Protein AF-0000000075318514 (afdb_homodimer)

Sequence (158 aa):
MTPNAELYNPSTEYADKLISRIGQTPSWIAKRIGVTDKRIRYILEGERTVKGESTPIQMTYTEQFALECLAAEASARNKMTPNAELYNPSTEYADKLISRIGQTPSWIAKRIGVTDKRIRYILEGERTVKGESTPIQMTYTEQFALECLAAEASARNK

Solvent-accessible surface area (backbone atoms only — not comparable to full-atom values): 8528 Å² total; per-residue (Å²): 128,69,64,50,34,87,69,60,66,55,48,34,66,53,50,46,51,38,50,57,56,40,66,62,53,65,58,59,50,18,51,30,52,55,50,50,55,65,52,56,50,24,29,57,65,36,36,47,72,59,97,86,43,77,42,82,32,62,53,49,43,29,52,48,50,42,42,50,39,39,22,50,51,38,52,58,67,74,98,129,70,65,50,34,88,70,58,66,53,46,35,66,54,50,47,51,39,49,56,55,41,67,62,54,66,60,58,51,18,50,29,52,53,50,50,54,66,54,54,52,24,30,55,66,33,36,46,72,59,97,86,45,76,41,81,32,61,52,48,45,30,52,48,52,42,43,49,38,41,21,50,52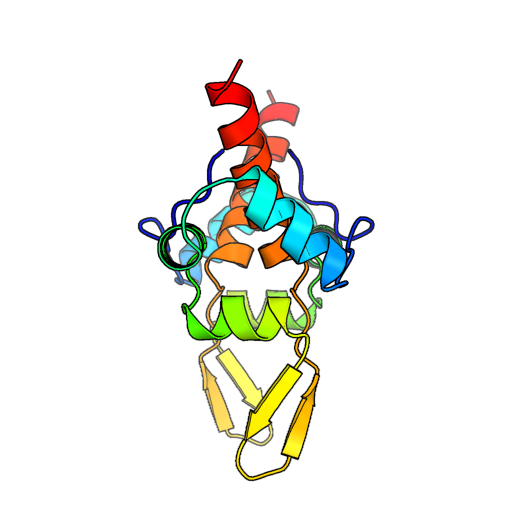,37,52,58,67,73,99

Organism: Pseudomonas syringae (NCBI:txid317)

Foldseek 3Di:
DDDDCVPDDFDLVLLVVLVVLLPDDLCVLCVQLVHHSVLSVLSNVQWDDDPRDIDGRTDDSSNVVSSNVSSVVSVVVVD/DDDDCVPDDFDLVLLVVLVVLLVDDLCVLCVQLVHHSVLSVLSNVQWDDDPRDIDGRTDDSSNVVSSNVSSVVSVVVVD

Nearest PDB structures (foldseek):
  7fa3-assembly1_B  TM=8.468E-01  e=2.078E-04  Pseudomonas phage JBD30
  7fa3-assembly1_A  TM=8.396E-01  e=1.955E-04  Pseudomonas phage JBD30
  7vjn-assembly1_A  TM=8.794E-01  e=3.390E-04  Pseudomonas phage JBD30
  7vjn-assembly1_B  TM=8.373E-01  e=2.654E-04  Pseudomonas phage JBD30
  4i6t-assembly1_A  TM=7.852E-01  e=3.211E-01  Enterobacter sp. RFL1396

pLDDT: mean 97.33, std 3.57, range [74.12, 98.94]

Secondary structure (DSSP, 8-state):
----GGG----HHHHHHHHHHH-S-HHHHHHHHT--HHHHHHHHHTEEEETTEEEE----HHHHHHHHHHHHHHHHHH-/----GGG----HHHHHHHHHHH-S-HHHHHHHHT--HHHHHHHHHTEEEETTEEEE----HHHHHHHHHHHHHHHHHH-

Structure (mmCIF, N/CA/C/O backbone):
data_AF-0000000075318514-model_v1
#
loop_
_entity.id
_entity.type
_entity.pdbx_description
1 polymer 'Uncharacterized protein'
#
loop_
_atom_site.group_PDB
_atom_site.id
_atom_site.type_symbol
_atom_site.label_atom_id
_atom_site.label_alt_id
_atom_site.label_comp_id
_atom_site.label_asym_id
_atom_site.label_entity_id
_atom_site.label_seq_id
_atom_site.pdbx_PDB_ins_code
_atom_site.Cartn_x
_atom_site.Cartn_y
_atom_site.Cartn_z
_atom_site.occupancy
_atom_site.B_iso_or_equiv
_atom_site.auth_seq_id
_atom_site.auth_comp_id
_atom_site.auth_asym_id
_atom_site.auth_atom_id
_atom_site.pdbx_PDB_model_num
ATOM 1 N N . MET A 1 1 ? 2.34 11.617 8.008 1 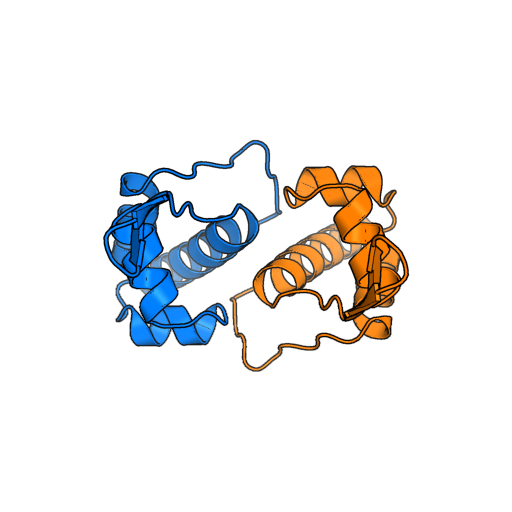92.25 1 MET A N 1
ATOM 2 C CA . MET A 1 1 ? 2.68 10.281 8.484 1 92.25 1 MET A CA 1
ATOM 3 C C . MET A 1 1 ? 3.75 9.648 7.605 1 92.25 1 MET A C 1
ATOM 5 O O . MET A 1 1 ? 3.736 9.812 6.383 1 92.25 1 MET A O 1
ATOM 9 N N . THR A 1 2 ? 4.703 8.961 8.18 1 96.88 2 THR A N 1
ATOM 10 C CA . THR A 1 2 ? 5.809 8.352 7.457 1 96.88 2 THR A CA 1
ATOM 11 C C . THR A 1 2 ? 5.742 6.828 7.547 1 96.88 2 THR A C 1
ATOM 13 O O . THR A 1 2 ? 5.582 6.273 8.641 1 96.88 2 THR A O 1
ATOM 16 N N . PRO A 1 3 ? 5.844 6.219 6.391 1 98.5 3 PRO A N 1
ATOM 17 C CA . PRO A 1 3 ? 5.789 4.754 6.398 1 98.5 3 PRO A CA 1
ATOM 18 C C . PRO A 1 3 ? 6.84 4.129 7.312 1 98.5 3 PRO A C 1
ATOM 20 O O . PRO A 1 3 ? 7.996 4.559 7.316 1 98.5 3 PRO A O 1
ATOM 23 N N . ASN A 1 4 ? 6.438 3.211 8.086 1 98.56 4 ASN A N 1
ATOM 24 C CA . ASN A 1 4 ? 7.293 2.408 8.961 1 98.56 4 ASN A CA 1
ATOM 25 C C . ASN A 1 4 ? 6.715 1.015 9.18 1 98.56 4 ASN A C 1
ATOM 27 O O . ASN A 1 4 ? 5.918 0.808 10.102 1 98.56 4 ASN A O 1
ATOM 31 N N . ALA A 1 5 ? 7.25 0.028 8.5 1 98.69 5 ALA A N 1
ATOM 32 C CA . ALA A 1 5 ? 6.656 -1.305 8.453 1 98.69 5 ALA A CA 1
ATOM 33 C C . ALA A 1 5 ? 6.848 -2.043 9.773 1 98.69 5 ALA A C 1
ATOM 35 O O . ALA A 1 5 ? 6.223 -3.078 10.008 1 98.69 5 ALA A O 1
ATOM 36 N N . GLU A 1 6 ? 7.637 -1.536 10.648 1 98.44 6 GLU A N 1
ATOM 37 C CA . GLU A 1 6 ? 7.742 -2.109 11.992 1 98.44 6 GLU A CA 1
ATOM 38 C C . GLU A 1 6 ? 6.418 -2.004 12.742 1 98.44 6 GLU A C 1
ATOM 40 O O . GLU A 1 6 ? 6.199 -2.715 13.727 1 98.44 6 GLU A O 1
ATOM 45 N N . LEU A 1 7 ? 5.551 -1.136 12.312 1 98.44 7 LEU A N 1
ATOM 46 C CA . LEU A 1 7 ? 4.258 -0.901 12.945 1 98.44 7 LEU A CA 1
ATOM 47 C C . LEU A 1 7 ? 3.174 -1.757 12.305 1 98.44 7 LEU A C 1
ATOM 49 O O . LEU A 1 7 ? 1.986 -1.573 12.586 1 98.44 7 LEU A O 1
ATOM 53 N N . TYR A 1 8 ? 3.561 -2.711 11.469 1 98.75 8 TYR A N 1
ATOM 54 C CA . TYR A 1 8 ? 2.627 -3.564 10.742 1 98.75 8 TYR A CA 1
ATOM 55 C C . TYR A 1 8 ? 1.778 -4.387 11.703 1 98.75 8 TYR A C 1
ATOM 57 O O . TYR A 1 8 ? 2.305 -5.016 12.625 1 98.75 8 TYR A O 1
ATOM 65 N N . ASN A 1 9 ? 0.488 -4.246 11.594 1 98.75 9 ASN A N 1
ATOM 66 C CA . ASN A 1 9 ? -0.513 -5.027 12.312 1 98.75 9 ASN A CA 1
ATOM 67 C C . ASN A 1 9 ? -1.534 -5.641 11.359 1 98.75 9 ASN A C 1
ATOM 69 O O . ASN A 1 9 ? -2.541 -5.008 11.031 1 98.75 9 ASN A O 1
ATOM 73 N N . PRO A 1 10 ? -1.412 -6.895 10.992 1 97.5 10 PRO A N 1
ATOM 74 C CA . PRO A 1 10 ? -2.227 -7.492 9.93 1 97.5 10 PRO A CA 1
ATOM 75 C C . PRO A 1 10 ? -3.58 -7.984 10.43 1 97.5 10 PRO A C 1
ATOM 77 O O . PRO A 1 10 ? -4.34 -8.602 9.68 1 97.5 10 PRO A O 1
ATOM 80 N N . SER A 1 11 ? -3.895 -7.727 11.703 1 98.19 11 SER A N 1
ATOM 81 C CA . SER A 1 11 ? -5.094 -8.344 12.258 1 98.19 11 SER A CA 1
ATOM 82 C C . SER A 1 11 ? -6.355 -7.773 11.617 1 98.19 11 SER A C 1
ATOM 84 O O . SER A 1 11 ? -6.402 -6.594 11.266 1 98.19 11 SER A O 1
ATOM 86 N N . THR A 1 12 ? -7.379 -8.648 11.617 1 98.5 12 THR A N 1
ATOM 87 C CA . THR A 1 12 ? -8.68 -8.227 11.102 1 98.5 12 THR A CA 1
ATOM 88 C C . THR A 1 12 ? -9.305 -7.172 12.008 1 98.5 12 THR A C 1
ATOM 90 O O . THR A 1 12 ? -10 -6.27 11.531 1 98.5 12 THR A O 1
ATOM 93 N N . GLU A 1 13 ? -9.039 -7.301 13.234 1 98.56 13 GLU A N 1
ATOM 94 C CA . GLU A 1 13 ? -9.578 -6.336 14.195 1 98.56 13 GLU A CA 1
ATOM 95 C C . GLU A 1 13 ? -9.039 -4.934 13.93 1 98.56 13 GLU A C 1
ATOM 97 O O . GLU A 1 13 ? -9.781 -3.955 14 1 98.56 13 GLU A O 1
ATOM 102 N N . TYR A 1 14 ? -7.789 -4.871 13.68 1 98.81 14 TYR A N 1
ATOM 103 C CA . TYR A 1 14 ? -7.184 -3.572 13.406 1 98.81 14 TYR A CA 1
ATOM 104 C C . TYR A 1 14 ? -7.723 -2.98 12.109 1 98.81 14 TYR A C 1
ATOM 106 O O . TYR A 1 14 ? -8.008 -1.783 12.039 1 98.81 14 TYR A O 1
ATOM 114 N N . ALA A 1 15 ? -7.867 -3.805 11.125 1 98.75 15 ALA A N 1
ATOM 115 C CA . ALA A 1 15 ? -8.469 -3.344 9.875 1 98.75 15 ALA A CA 1
ATOM 116 C C . ALA A 1 15 ? -9.867 -2.793 10.109 1 98.75 15 ALA A C 1
ATOM 118 O O . ALA A 1 15 ? -10.227 -1.735 9.586 1 98.75 15 ALA A O 1
ATOM 119 N N . ASP A 1 16 ? -10.609 -3.469 10.844 1 98.62 16 ASP A N 1
ATOM 120 C CA . ASP A 1 16 ? -11.977 -3.051 11.156 1 98.62 16 ASP A CA 1
ATOM 121 C C . ASP A 1 16 ? -11.984 -1.701 11.867 1 98.62 16 ASP A C 1
ATOM 123 O O . ASP A 1 16 ? -12.828 -0.849 11.586 1 98.62 16 ASP A O 1
ATOM 127 N N . LYS A 1 17 ? -11.102 -1.54 12.766 1 98.62 17 LYS A N 1
ATOM 128 C CA . LYS A 1 17 ? -11 -0.274 13.484 1 98.62 17 LYS A CA 1
ATOM 129 C C . LYS A 1 17 ? -10.688 0.876 12.531 1 98.62 17 LYS A C 1
ATOM 131 O O . LYS A 1 17 ? -11.289 1.949 12.633 1 98.62 17 LYS A O 1
ATOM 136 N N . LEU A 1 18 ? -9.742 0.696 11.664 1 98.69 18 LEU A N 1
ATOM 137 C CA . LEU A 1 18 ? -9.375 1.729 10.695 1 98.69 18 LEU A CA 1
ATOM 138 C C . LEU A 1 18 ? -10.562 2.074 9.797 1 98.69 18 LEU A C 1
ATOM 140 O O . LEU A 1 18 ? -10.875 3.25 9.602 1 98.69 18 LEU A O 1
ATOM 144 N N . ILE A 1 19 ? -11.211 1.036 9.312 1 98.62 19 ILE A N 1
ATOM 145 C CA . ILE A 1 19 ? -12.32 1.216 8.391 1 98.62 19 ILE A CA 1
ATOM 146 C C . ILE A 1 19 ? -13.469 1.938 9.094 1 98.62 19 ILE A C 1
ATOM 148 O O . ILE A 1 19 ? -14.078 2.85 8.531 1 98.62 19 ILE A O 1
ATOM 152 N N . SER A 1 20 ? -13.727 1.542 10.258 1 98.31 20 SER A N 1
ATOM 153 C CA . SER A 1 20 ? -14.766 2.186 11.055 1 98.31 20 SER A CA 1
ATOM 154 C C . SER A 1 20 ? -14.453 3.658 11.289 1 98.31 20 SER A C 1
ATOM 156 O O . SER A 1 20 ? -15.336 4.512 11.211 1 98.31 20 SER A O 1
ATOM 158 N N . ARG A 1 21 ? -13.211 3.953 11.594 1 98 21 ARG A N 1
ATOM 159 C CA . ARG A 1 21 ? -12.789 5.324 11.875 1 98 21 ARG A CA 1
ATOM 160 C C . ARG A 1 21 ? -12.914 6.199 10.633 1 98 21 ARG A C 1
ATOM 162 O O . ARG A 1 21 ? -13.234 7.387 10.734 1 98 21 ARG A O 1
ATOM 169 N N . ILE A 1 22 ? -12.641 5.672 9.508 1 98.38 22 ILE A N 1
ATOM 170 C CA . ILE A 1 22 ? -12.766 6.41 8.258 1 98.38 22 ILE A CA 1
ATOM 171 C C . ILE A 1 22 ? -14.219 6.832 8.055 1 98.38 22 ILE A C 1
ATOM 173 O O . ILE A 1 22 ? -14.492 7.938 7.582 1 98.38 22 ILE A O 1
ATOM 177 N N . GLY A 1 23 ? -15.141 5.859 8.367 1 97.56 23 GLY A N 1
ATOM 178 C CA . GLY A 1 23 ? -16.547 6.215 8.414 1 97.56 23 GLY A CA 1
ATOM 179 C C . GLY A 1 23 ? -17.188 6.309 7.039 1 97.56 23 GLY A C 1
ATOM 180 O O . GLY A 1 23 ? -18.234 6.938 6.875 1 97.56 23 GLY A O 1
ATOM 181 N N . GLN A 1 24 ? -16.609 5.863 6 1 98.06 24 GLN A N 1
ATOM 182 C CA . GLN A 1 24 ? -17.156 5.75 4.652 1 98.06 24 GLN A CA 1
ATOM 183 C C . GLN A 1 24 ? -17.484 4.301 4.316 1 98.06 24 GLN A C 1
ATOM 185 O O . GLN A 1 24 ? -17.156 3.387 5.074 1 98.06 24 GLN A O 1
ATOM 190 N N . THR A 1 25 ? -18.109 4.086 3.207 1 98.06 25 THR A N 1
ATOM 191 C CA . THR A 1 25 ? -18.469 2.732 2.801 1 98.06 25 THR A CA 1
ATOM 192 C C . THR A 1 25 ? -17.234 1.951 2.348 1 98.06 25 THR A C 1
ATOM 194 O O . THR A 1 25 ? -16.281 2.535 1.839 1 98.06 25 THR A O 1
ATOM 197 N N . PRO A 1 26 ? -17.219 0.648 2.521 1 97.62 26 PRO A N 1
ATOM 198 C CA . PRO A 1 26 ? -16.109 -0.158 2.02 1 97.62 26 PRO A CA 1
ATOM 199 C C . PRO A 1 26 ? -15.82 0.093 0.541 1 97.62 26 PRO A C 1
ATOM 201 O O . PRO A 1 26 ? -14.656 0.112 0.131 1 97.62 26 PRO A O 1
ATOM 204 N N . SER A 1 27 ? -16.859 0.32 -0.215 1 98.31 27 SER A N 1
ATOM 205 C CA . SER A 1 27 ? -16.688 0.601 -1.636 1 98.31 27 SER A CA 1
ATOM 206 C C . SER A 1 27 ? -15.914 1.899 -1.85 1 98.31 27 SER A C 1
ATOM 208 O O . SER A 1 27 ? -15.031 1.971 -2.707 1 98.31 27 SER A O 1
ATOM 210 N N . TRP A 1 28 ? -16.297 2.914 -1.183 1 98.56 28 TRP A N 1
ATOM 211 C CA . TRP A 1 28 ? -15.594 4.191 -1.266 1 98.56 28 TRP A CA 1
ATOM 212 C C . TRP A 1 28 ? -14.133 4.035 -0.871 1 98.56 28 TRP A C 1
ATOM 214 O O . TRP A 1 28 ? -13.242 4.551 -1.551 1 98.56 28 TRP A O 1
ATOM 224 N N . ILE A 1 29 ? -13.891 3.332 0.202 1 98.81 29 ILE A N 1
ATOM 225 C CA . ILE A 1 29 ? -12.547 3.123 0.724 1 98.81 29 ILE A CA 1
ATOM 226 C C . ILE A 1 29 ? -11.711 2.344 -0.292 1 98.81 29 ILE A C 1
ATOM 228 O O . ILE A 1 29 ? -10.562 2.701 -0.57 1 98.81 29 ILE A O 1
ATOM 232 N N . ALA A 1 30 ? -12.336 1.252 -0.842 1 98.81 30 ALA A N 1
ATOM 233 C CA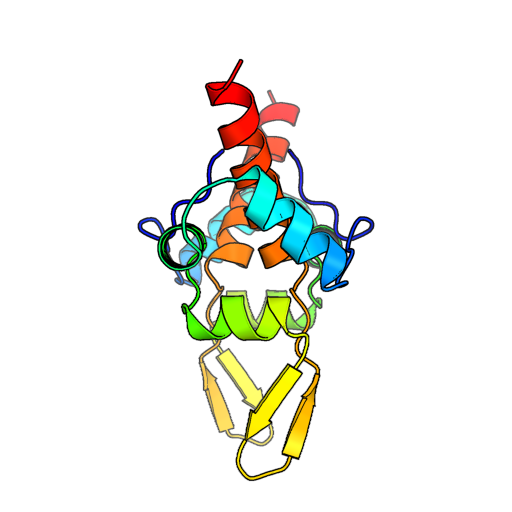 . ALA A 1 30 ? -11.672 0.435 -1.851 1 98.81 30 ALA A CA 1
ATOM 234 C C . ALA A 1 30 ? -11.219 1.286 -3.033 1 98.81 30 ALA A C 1
ATOM 236 O O . ALA A 1 30 ? -10.078 1.162 -3.492 1 98.81 30 ALA A O 1
ATOM 237 N N . LYS A 1 31 ? -12.023 2.143 -3.457 1 98.69 31 LYS A N 1
ATOM 238 C CA . LYS A 1 31 ? -11.711 3.023 -4.578 1 98.69 31 LYS A CA 1
ATOM 239 C C . LYS A 1 31 ? -10.578 3.984 -4.223 1 98.69 31 LYS A C 1
ATOM 241 O O . LYS A 1 31 ? -9.703 4.246 -5.043 1 98.69 31 LYS A O 1
ATOM 246 N N . ARG A 1 32 ? -10.555 4.504 -2.977 1 98.69 32 ARG A N 1
ATOM 247 C CA . ARG A 1 32 ? -9.562 5.48 -2.541 1 98.69 32 ARG A CA 1
ATOM 248 C C . ARG A 1 32 ? -8.172 4.859 -2.467 1 98.69 32 ARG A C 1
ATOM 250 O O . ARG A 1 32 ? -7.18 5.496 -2.83 1 98.69 32 ARG A O 1
ATOM 257 N N . ILE A 1 33 ? -8.156 3.566 -2.088 1 98.81 33 ILE A N 1
ATOM 258 C CA . ILE A 1 33 ? -6.824 3.008 -1.875 1 98.81 33 ILE A CA 1
ATOM 259 C C . ILE A 1 33 ? -6.48 2.055 -3.018 1 98.81 33 ILE A C 1
ATOM 261 O O . ILE A 1 33 ? -5.445 1.386 -2.982 1 98.81 33 ILE A O 1
ATOM 265 N N . GLY A 1 34 ? -7.414 1.944 -3.996 1 98.69 34 GLY A N 1
ATOM 266 C CA . GLY A 1 34 ? -7.07 1.274 -5.242 1 98.69 34 GLY A CA 1
ATOM 267 C C . GLY A 1 34 ? -7.145 -0.238 -5.145 1 98.69 34 GLY A C 1
ATOM 268 O O . GLY A 1 34 ? -6.309 -0.942 -5.719 1 98.69 34 GLY A O 1
ATOM 269 N N . VAL A 1 35 ? -8.062 -0.747 -4.363 1 98.75 35 VAL A N 1
ATOM 270 C CA . VAL A 1 35 ? -8.312 -2.184 -4.316 1 98.75 35 VAL A CA 1
ATOM 271 C C . VAL A 1 35 ? -9.766 -2.471 -4.684 1 98.75 35 VAL A C 1
ATOM 273 O O . VAL A 1 35 ? -10.547 -1.547 -4.941 1 98.75 35 VAL A O 1
ATOM 276 N N . THR A 1 36 ? -10.055 -3.775 -4.82 1 98.56 36 THR A N 1
ATOM 277 C CA . THR A 1 36 ? -11.438 -4.129 -5.113 1 98.56 36 THR A CA 1
ATOM 278 C C . THR A 1 36 ? -12.266 -4.168 -3.834 1 98.56 36 THR A C 1
ATOM 280 O O . THR A 1 36 ? -11.727 -4.328 -2.74 1 98.56 36 THR A O 1
ATOM 283 N N . ASP A 1 37 ? -13.555 -4.059 -4.012 1 98.19 37 ASP A N 1
ATOM 284 C CA . ASP A 1 37 ? -14.477 -4.262 -2.895 1 98.19 37 ASP A CA 1
ATOM 285 C C . ASP A 1 37 ? -14.273 -5.641 -2.264 1 98.19 37 ASP A C 1
ATOM 287 O O . ASP A 1 37 ? -14.328 -5.781 -1.041 1 98.19 37 ASP A O 1
ATOM 291 N N . LYS A 1 38 ? -14.07 -6.613 -3.062 1 97.62 38 LYS A N 1
ATOM 292 C CA . LYS A 1 38 ? -13.875 -7.977 -2.572 1 97.62 38 LYS A CA 1
ATOM 293 C C . LYS A 1 38 ? -12.648 -8.062 -1.671 1 97.62 38 LYS A C 1
ATOM 295 O O . LYS A 1 38 ? -12.664 -8.766 -0.659 1 97.62 38 LYS A O 1
ATOM 300 N N . ARG A 1 39 ? -11.617 -7.336 -2.08 1 98.31 39 ARG A N 1
ATOM 301 C CA . ARG A 1 39 ? -10.406 -7.363 -1.27 1 98.31 39 ARG A CA 1
ATOM 302 C C . ARG A 1 39 ? -10.664 -6.801 0.123 1 98.31 39 ARG A C 1
ATOM 304 O O . ARG A 1 39 ? -10.195 -7.355 1.12 1 98.31 39 ARG A O 1
ATOM 311 N N . ILE A 1 40 ? -11.414 -5.723 0.243 1 98.62 40 ILE A N 1
ATOM 312 C CA . ILE A 1 40 ? -11.742 -5.148 1.543 1 98.62 40 ILE A CA 1
ATOM 313 C C . ILE A 1 40 ? -12.508 -6.172 2.381 1 98.62 40 ILE A C 1
ATOM 315 O O . ILE A 1 40 ? -12.219 -6.344 3.57 1 98.62 40 ILE A O 1
ATOM 319 N N . ARG A 1 41 ? -1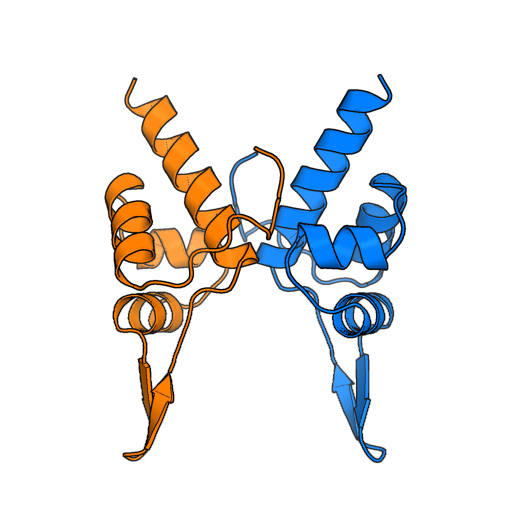3.43 -6.871 1.764 1 97.75 41 ARG A N 1
ATOM 320 C CA . ARG A 1 41 ? -14.203 -7.887 2.475 1 97.75 41 ARG A CA 1
ATOM 321 C C . ARG A 1 41 ? -13.297 -9 2.986 1 97.75 41 ARG A C 1
ATOM 323 O O . ARG A 1 41 ? -13.422 -9.422 4.137 1 97.75 41 ARG A O 1
ATOM 330 N N . TYR A 1 42 ? -12.375 -9.484 2.137 1 98.44 42 TYR A N 1
ATOM 331 C CA . TYR A 1 42 ? -11.484 -10.578 2.518 1 98.44 42 TYR A CA 1
ATOM 332 C C . TYR A 1 42 ? -10.562 -10.156 3.658 1 98.44 42 TYR A C 1
ATOM 334 O O . TYR A 1 42 ? -10.242 -10.969 4.535 1 98.44 42 TYR A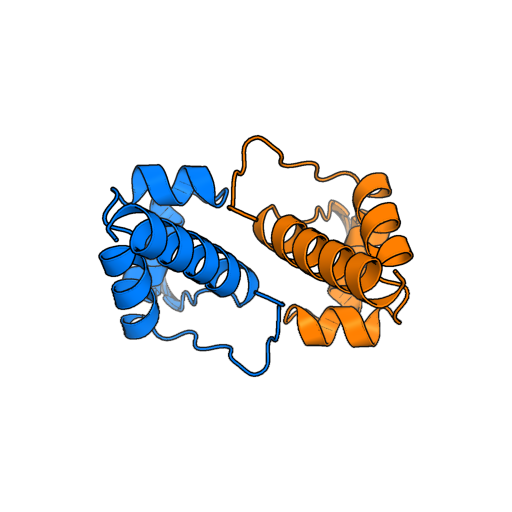 O 1
ATOM 342 N N . ILE A 1 43 ? -10.094 -8.922 3.619 1 98.5 43 ILE A N 1
ATOM 343 C CA . ILE A 1 43 ? -9.25 -8.406 4.691 1 98.5 43 ILE A CA 1
ATOM 344 C C . ILE A 1 43 ? -10.023 -8.422 6.008 1 98.5 43 ILE A C 1
ATOM 346 O O . ILE A 1 43 ? -9.492 -8.836 7.039 1 98.5 43 ILE A O 1
ATOM 350 N N . LEU A 1 44 ? -11.281 -8.031 5.98 1 98.38 44 LEU A N 1
ATOM 351 C CA . LEU A 1 44 ? -12.109 -7.98 7.184 1 98.38 44 LEU A CA 1
ATOM 352 C C . LEU A 1 44 ? -12.445 -9.383 7.672 1 98.38 44 LEU A C 1
ATOM 354 O O . LEU A 1 44 ? -12.531 -9.625 8.883 1 98.38 44 LEU A O 1
ATOM 358 N N . GLU A 1 45 ? -12.609 -10.234 6.707 1 97.81 45 GLU A N 1
ATOM 359 C CA . GLU A 1 45 ? -12.914 -11.617 7.051 1 97.81 45 GLU A CA 1
ATOM 360 C C . GLU A 1 45 ? -11.656 -12.375 7.473 1 97.81 45 GLU A C 1
ATOM 362 O O . GLU A 1 45 ? -11.734 -13.328 8.25 1 97.81 45 GLU A O 1
ATOM 367 N N . GLY A 1 46 ? -10.523 -11.992 6.938 1 98.31 46 GLY A N 1
ATOM 368 C CA . GLY A 1 46 ? -9.25 -12.641 7.23 1 98.31 46 GLY A CA 1
ATOM 369 C C . GLY A 1 46 ? -8.977 -13.844 6.348 1 98.31 46 GLY A C 1
ATOM 370 O O . GLY A 1 46 ? -7.965 -14.523 6.516 1 98.31 46 GLY A O 1
ATOM 371 N N . GLU A 1 47 ? -9.984 -14.148 5.445 1 98.19 47 GLU A N 1
ATOM 372 C CA . GLU A 1 47 ? -9.805 -15.297 4.562 1 98.19 47 GLU A CA 1
ATOM 373 C C . GLU A 1 47 ? -10.695 -15.18 3.324 1 98.19 47 GLU A C 1
ATOM 375 O O . GLU A 1 47 ? -11.594 -14.344 3.275 1 98.19 47 GLU A O 1
ATOM 380 N N . ARG A 1 48 ? -10.258 -15.875 2.381 1 97.62 48 ARG A N 1
ATOM 381 C CA . ARG A 1 48 ? -11.094 -16.078 1.201 1 97.62 48 ARG A CA 1
ATOM 382 C C . ARG A 1 48 ? -11.281 -17.562 0.911 1 97.62 48 ARG A C 1
ATOM 384 O O . ARG A 1 48 ? -10.391 -18.375 1.178 1 97.62 48 ARG A O 1
ATOM 391 N N . THR A 1 49 ? -12.406 -18.016 0.51 1 96.75 49 THR A N 1
ATOM 392 C CA . THR A 1 49 ? -12.68 -19.406 0.146 1 96.75 49 THR A CA 1
ATOM 393 C C . THR A 1 49 ? -13.039 -19.516 -1.332 1 96.75 49 THR A C 1
ATOM 395 O O . THR A 1 49 ? -13.977 -18.859 -1.796 1 96.75 49 THR A O 1
ATOM 398 N N . VAL A 1 50 ? -12.164 -20.234 -2.033 1 95.94 50 VAL A N 1
ATOM 399 C CA . VAL A 1 50 ? -12.414 -20.516 -3.443 1 95.94 50 VAL A CA 1
ATOM 400 C C . VAL A 1 50 ? -12.523 -22.031 -3.656 1 95.94 50 VAL A C 1
ATOM 402 O O . VAL A 1 50 ? -11.594 -22.766 -3.34 1 95.94 50 VAL A O 1
ATOM 405 N N . LYS A 1 51 ? -13.602 -22.516 -4.148 1 96.5 51 LYS A N 1
ATOM 406 C CA . LYS A 1 51 ? -13.844 -23.922 -4.438 1 96.5 51 LYS A CA 1
ATOM 407 C C . LYS A 1 51 ? -13.562 -24.797 -3.213 1 96.5 51 LYS A C 1
ATOM 409 O O . LYS A 1 51 ? -12.898 -25.828 -3.316 1 96.5 51 LYS A O 1
ATOM 414 N N . GLY A 1 52 ? -13.867 -24.359 -2.012 1 95.5 52 GLY A N 1
ATOM 415 C CA . GLY A 1 52 ? -13.773 -25.109 -0.775 1 95.5 52 GLY A CA 1
ATOM 416 C C . GLY A 1 52 ? -12.43 -24.969 -0.084 1 95.5 52 GLY A C 1
ATOM 417 O O . GLY A 1 52 ? -12.234 -25.484 1.015 1 95.5 52 GLY A O 1
ATOM 418 N N . GLU A 1 53 ? -11.516 -24.312 -0.696 1 97.31 53 GLU A N 1
ATOM 419 C CA . GLU A 1 53 ? -10.203 -24.109 -0.102 1 97.31 53 GLU A CA 1
ATOM 420 C C . GLU A 1 53 ? -10.086 -22.719 0.524 1 97.31 53 GLU A C 1
ATOM 422 O O . GLU A 1 53 ? -10.344 -21.719 -0.136 1 97.31 53 GLU A O 1
ATOM 427 N N . SER A 1 54 ? -9.766 -22.688 1.818 1 96.81 54 SER A N 1
ATOM 428 C CA . SER A 1 54 ? -9.633 -21.438 2.549 1 96.81 54 SER A CA 1
ATOM 429 C C . SER A 1 54 ? -8.18 -20.953 2.557 1 96.81 54 SER A C 1
ATOM 431 O O . SER A 1 54 ? -7.27 -21.734 2.848 1 96.81 54 SER A O 1
ATOM 433 N N . THR A 1 55 ? -8.039 -19.734 2.098 1 98 55 THR A N 1
ATOM 434 C CA . THR A 1 55 ? -6.73 -19.094 2.115 1 98 55 THR A CA 1
ATOM 435 C C . THR A 1 55 ? -6.75 -17.859 2.996 1 98 55 THR A C 1
ATOM 437 O O . THR A 1 55 ? -7.629 -17 2.859 1 98 55 THR A O 1
ATOM 440 N N . PRO A 1 56 ? -5.82 -17.812 3.961 1 98 56 PRO A N 1
ATOM 441 C CA . PRO A 1 56 ? -5.766 -16.609 4.781 1 98 56 PRO A CA 1
ATOM 442 C C . PRO A 1 56 ? -5.48 -15.352 3.963 1 98 56 PRO A C 1
ATOM 444 O O . PRO A 1 56 ? -4.68 -15.391 3.027 1 98 56 PRO A O 1
ATOM 447 N N . ILE A 1 57 ? -6.203 -14.289 4.207 1 98.38 57 ILE A N 1
ATOM 448 C CA . ILE A 1 57 ? -5.977 -12.969 3.625 1 98.38 57 ILE A CA 1
ATOM 449 C C . ILE A 1 57 ? -5.641 -11.969 4.73 1 98.38 57 ILE A C 1
ATOM 451 O O . ILE A 1 57 ? -6.395 -11.82 5.695 1 98.38 57 ILE A O 1
ATOM 455 N N . GLN A 1 58 ? -4.48 -11.422 4.586 1 97.88 58 GLN A N 1
ATOM 456 C CA . GLN A 1 58 ? -4.059 -10.383 5.52 1 97.88 58 GLN A CA 1
ATOM 457 C C . GLN A 1 58 ? -3.803 -9.062 4.797 1 97.88 58 GLN A C 1
ATOM 459 O O . GLN A 1 58 ? -3.32 -9.055 3.66 1 97.88 58 GLN A O 1
ATOM 464 N N . MET A 1 59 ? -4.195 -7.953 5.484 1 98.38 59 MET A N 1
ATOM 465 C CA . MET A 1 59 ? -3.832 -6.633 4.977 1 98.38 59 MET A CA 1
ATOM 466 C C . MET A 1 59 ? -2.318 -6.496 4.848 1 98.38 59 MET A C 1
ATOM 468 O O . MET A 1 59 ? -1.574 -6.938 5.727 1 98.38 59 MET A O 1
ATOM 472 N N . THR A 1 60 ? -1.817 -6.004 3.719 1 98.62 60 THR A N 1
ATOM 473 C CA . THR A 1 60 ? -0.394 -5.711 3.607 1 98.62 60 THR A CA 1
ATOM 474 C C . THR A 1 60 ? -0.042 -4.441 4.383 1 98.62 60 THR A C 1
ATOM 476 O O . THR A 1 60 ? -0.928 -3.674 4.758 1 98.62 60 THR A O 1
ATOM 479 N N . TYR A 1 61 ? 1.153 -4.23 4.566 1 98.88 61 TYR A N 1
ATOM 480 C CA . TYR A 1 61 ? 1.52 -3.029 5.305 1 98.88 61 TYR A CA 1
ATOM 481 C C . TYR A 1 61 ? 1.146 -1.774 4.523 1 98.88 61 TYR A C 1
ATOM 483 O O . TYR A 1 61 ? 0.692 -0.786 5.105 1 98.88 61 TYR A O 1
ATOM 491 N N . THR A 1 62 ? 1.357 -1.781 3.234 1 98.88 62 THR A N 1
ATOM 492 C CA . THR A 1 62 ? 1.068 -0.58 2.461 1 98.88 62 THR A CA 1
ATOM 493 C C . THR A 1 62 ? -0.431 -0.296 2.441 1 98.88 62 THR A C 1
ATOM 495 O O . THR A 1 62 ? -0.849 0.864 2.428 1 98.88 62 THR A O 1
ATOM 498 N N . GLU A 1 63 ? -1.244 -1.349 2.43 1 98.88 63 GLU A N 1
ATOM 499 C CA . GLU A 1 63 ? -2.68 -1.147 2.604 1 98.88 63 GLU A CA 1
ATOM 500 C C . GLU A 1 63 ? -2.992 -0.54 3.969 1 98.88 63 GLU A C 1
ATOM 502 O O . GLU A 1 63 ? -3.785 0.398 4.07 1 98.88 63 GLU A O 1
ATOM 507 N N . GLN A 1 64 ? -2.377 -1.11 4.98 1 98.94 64 GLN A N 1
ATOM 508 C CA . GLN A 1 64 ? -2.521 -0.569 6.328 1 98.94 64 GLN A CA 1
ATOM 509 C C . GLN A 1 64 ? -2.174 0.916 6.363 1 98.94 64 GLN A C 1
ATOM 511 O O . GLN A 1 64 ? -2.924 1.721 6.918 1 98.94 64 GLN A O 1
ATOM 516 N N . PHE A 1 65 ? -1.092 1.272 5.816 1 98.94 65 PHE A N 1
ATOM 517 C CA . PHE A 1 65 ? -0.604 2.646 5.844 1 98.94 65 PHE A CA 1
ATOM 518 C C . PHE A 1 65 ? -1.589 3.584 5.156 1 98.94 65 PHE A C 1
ATOM 520 O O . PHE A 1 65 ? -1.869 4.676 5.656 1 98.94 65 PHE A O 1
ATOM 527 N N . ALA A 1 66 ? -2.078 3.158 4.027 1 98.88 66 ALA A N 1
ATOM 528 C CA . ALA A 1 66 ? -3.066 3.961 3.309 1 98.88 66 ALA A CA 1
ATOM 529 C C . ALA A 1 66 ? -4.332 4.148 4.141 1 98.88 66 ALA A C 1
ATOM 531 O O . ALA A 1 66 ? -4.871 5.254 4.223 1 98.88 66 ALA A O 1
ATOM 532 N N . LEU A 1 67 ? -4.773 3.066 4.754 1 98.81 67 LEU A N 1
ATOM 533 C CA . LEU A 1 67 ? -5.961 3.139 5.598 1 98.81 67 LEU A CA 1
ATOM 534 C C . LEU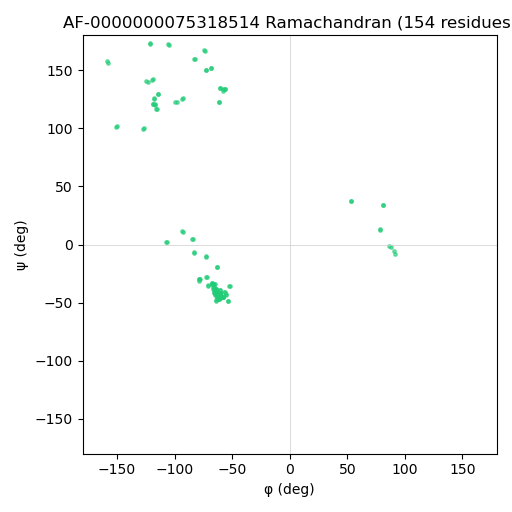 A 1 67 ? -5.727 4.051 6.793 1 98.81 67 LEU A C 1
ATOM 536 O O . LEU A 1 67 ? -6.613 4.812 7.188 1 98.81 67 LEU A O 1
ATOM 540 N N . GLU A 1 68 ? -4.555 4.023 7.383 1 98.81 68 GLU A N 1
ATOM 541 C CA . GLU A 1 68 ? -4.215 4.887 8.508 1 98.81 68 GLU A CA 1
ATOM 542 C C . GLU A 1 68 ? -4.238 6.359 8.102 1 98.81 68 GLU A C 1
ATOM 544 O O . GLU A 1 68 ? -4.711 7.211 8.852 1 98.81 68 GLU A O 1
ATOM 549 N N . CYS A 1 69 ? -3.711 6.672 6.953 1 98.56 69 CYS A N 1
ATOM 550 C CA . CYS A 1 69 ? -3.719 8.047 6.461 1 98.56 69 CYS A CA 1
ATOM 551 C C . CYS A 1 69 ? -5.141 8.523 6.211 1 98.56 69 CYS A C 1
ATOM 553 O O . CYS A 1 69 ? -5.48 9.672 6.523 1 98.56 69 CYS A O 1
ATOM 555 N N . LEU A 1 70 ? -5.996 7.66 5.637 1 98.38 70 LEU A N 1
ATOM 556 C CA . LEU A 1 70 ? -7.391 8.008 5.402 1 98.38 70 LEU A CA 1
ATOM 557 C C . LEU A 1 70 ? -8.117 8.242 6.723 1 98.38 70 LEU A C 1
ATOM 559 O O . LEU A 1 70 ? -8.938 9.164 6.832 1 98.38 70 LEU A O 1
ATOM 563 N N . ALA A 1 71 ? -7.859 7.395 7.699 1 98.19 71 ALA A N 1
ATOM 564 C CA . ALA A 1 71 ? -8.484 7.531 9.016 1 98.19 71 ALA A CA 1
ATOM 565 C C . ALA A 1 71 ? -8.062 8.836 9.688 1 98.19 71 ALA A C 1
ATOM 567 O O . ALA A 1 71 ? -8.883 9.508 10.32 1 98.19 71 ALA A O 1
ATOM 568 N N . ALA A 1 72 ? -6.805 9.117 9.555 1 97.5 72 ALA A N 1
ATOM 569 C CA . ALA A 1 72 ? -6.312 10.375 10.109 1 97.5 72 ALA A CA 1
ATOM 570 C C . ALA A 1 72 ? -6.996 11.57 9.453 1 97.5 72 ALA A C 1
ATOM 572 O O . ALA A 1 72 ? -7.359 12.539 10.125 1 97.5 72 ALA A O 1
ATOM 573 N N . GLU A 1 73 ? -7.125 11.508 8.133 1 96.69 73 GLU A N 1
ATOM 574 C CA . GLU A 1 73 ? -7.805 12.578 7.406 1 96.69 73 GLU A CA 1
ATOM 575 C C . GLU A 1 73 ? -9.25 12.734 7.867 1 96.69 73 GLU A C 1
ATOM 577 O O . GLU A 1 73 ? -9.742 13.852 8.031 1 96.69 73 GLU A O 1
ATOM 582 N N . ALA A 1 74 ? -9.945 11.664 8.031 1 96.25 74 ALA A N 1
ATOM 583 C CA . ALA A 1 74 ? -11.328 11.68 8.492 1 96.25 74 ALA A CA 1
ATOM 584 C C . ALA A 1 74 ? -11.445 12.312 9.875 1 96.25 74 ALA A C 1
ATOM 586 O O . ALA A 1 74 ? -12.367 13.086 10.141 1 96.25 74 ALA A O 1
ATOM 587 N N . SER A 1 75 ? -10.484 11.938 10.727 1 94.31 75 SER A N 1
ATOM 588 C CA . SER A 1 75 ? -10.477 12.484 12.078 1 94.31 75 SER A CA 1
ATOM 589 C C . SER A 1 75 ? -10.227 13.992 12.07 1 94.31 75 SER A C 1
ATOM 591 O O . SER A 1 75 ? -10.766 14.719 12.906 1 94.31 75 SER A O 1
ATOM 593 N N . ALA A 1 76 ? -9.422 14.438 11.117 1 91.12 76 ALA A N 1
ATOM 594 C CA . ALA A 1 76 ? -9.102 15.859 11.023 1 91.12 76 ALA A CA 1
ATOM 595 C C . ALA A 1 76 ? -10.297 16.656 10.508 1 91.12 76 ALA A C 1
ATOM 597 O O . ALA A 1 76 ? -10.461 17.828 10.852 1 91.12 76 ALA A O 1
ATOM 598 N N . ARG A 1 77 ? -11.148 16.047 9.734 1 88.56 77 ARG A N 1
ATOM 599 C CA . ARG A 1 77 ? -12.312 16.719 9.18 1 88.56 77 ARG A CA 1
ATOM 600 C C . ARG A 1 77 ? -13.43 16.844 10.211 1 88.56 77 ARG A C 1
ATOM 602 O O . ARG A 1 77 ? -14.242 17.766 10.156 1 88.56 77 ARG A O 1
ATOM 609 N N . ASN A 1 78 ? -13.438 15.852 11.109 1 83 78 ASN A N 1
ATOM 610 C CA . ASN A 1 78 ? -14.484 15.859 12.117 1 83 78 ASN A CA 1
ATOM 611 C C . ASN A 1 78 ? -14.133 16.766 13.289 1 83 78 ASN A C 1
ATOM 613 O O . ASN A 1 78 ? -14.977 17.047 14.148 1 83 78 ASN A O 1
ATOM 617 N N . LYS A 1 79 ? -12.992 17.297 13.352 1 74.19 79 LYS A N 1
ATOM 618 C CA . LYS A 1 79 ? -12.648 18.266 14.391 1 74.19 79 LYS A CA 1
ATOM 619 C C . LYS A 1 79 ? -13.016 19.672 13.969 1 74.19 79 LYS A C 1
ATOM 621 O O . LYS A 1 79 ? -13.039 19.984 12.781 1 74.19 79 LYS A O 1
ATOM 626 N N . MET B 1 1 ? -0.672 13.875 3.26 1 92.19 1 MET B N 1
ATOM 627 C CA . MET B 1 1 ? -1.108 13.359 1.967 1 92.19 1 MET B CA 1
ATOM 628 C C . MET B 1 1 ? -2.262 12.375 2.135 1 92.19 1 MET B C 1
ATOM 630 O O . MET B 1 1 ? -2.285 11.594 3.09 1 92.19 1 MET B O 1
ATOM 634 N N . THR B 1 2 ? -3.254 12.414 1.275 1 96.94 2 THR B N 1
ATOM 635 C CA . THR B 1 2 ? -4.438 11.57 1.358 1 96.94 2 THR B CA 1
ATOM 636 C C . THR B 1 2 ? -4.496 10.602 0.177 1 96.94 2 THR B C 1
ATOM 638 O O . THR B 1 2 ? -4.34 11.016 -0.975 1 96.94 2 THR B O 1
ATOM 641 N N . PRO B 1 3 ? -4.695 9.352 0.513 1 98.56 3 PRO B N 1
ATOM 642 C CA . PRO B 1 3 ? -4.762 8.367 -0.568 1 98.56 3 PRO B CA 1
ATOM 643 C C . PRO B 1 3 ? -5.824 8.703 -1.609 1 98.56 3 PRO B C 1
ATOM 645 O O . PRO B 1 3 ? -6.941 9.086 -1.253 1 98.56 3 PRO B O 1
ATOM 648 N N . ASN B 1 4 ? -5.477 8.617 -2.832 1 98.56 4 ASN B N 1
ATOM 649 C CA . ASN B 1 4 ? -6.363 8.797 -3.979 1 98.56 4 ASN B CA 1
ATOM 650 C C . ASN B 1 4 ? -5.895 7.977 -5.18 1 98.56 4 ASN B C 1
ATOM 652 O O . ASN B 1 4 ? -5.09 8.445 -5.98 1 98.56 4 ASN B O 1
ATOM 656 N N . ALA B 1 5 ? -6.531 6.859 -5.414 1 98.69 5 ALA B N 1
ATOM 657 C CA . ALA B 1 5 ? -6.051 5.879 -6.383 1 98.69 5 ALA B CA 1
ATOM 658 C C . ALA B 1 5 ? -6.258 6.375 -7.812 1 98.69 5 ALA B C 1
ATOM 660 O O . ALA B 1 5 ? -5.711 5.805 -8.758 1 98.69 5 ALA B O 1
ATOM 661 N N . GLU B 1 6 ? -6.969 7.418 -8.008 1 98.44 6 GLU B N 1
ATOM 662 C CA . GLU B 1 6 ? -7.078 8.031 -9.328 1 98.44 6 GLU B CA 1
ATOM 663 C C . GLU B 1 6 ? -5.723 8.547 -9.812 1 98.44 6 GLU B C 1
ATOM 665 O O . GLU B 1 6 ? -5.527 8.766 -11.008 1 98.44 6 GLU B O 1
ATOM 670 N N . LEU B 1 7 ? -4.805 8.742 -8.914 1 98.44 7 LEU B N 1
ATOM 671 C CA . LEU B 1 7 ? -3.477 9.258 -9.227 1 98.44 7 LEU B CA 1
ATOM 672 C C . LEU B 1 7 ? -2.488 8.125 -9.461 1 98.44 7 LEU B C 1
ATOM 674 O O . LEU B 1 7 ? -1.282 8.352 -9.562 1 98.44 7 LEU B O 1
ATOM 678 N N . TYR B 1 8 ? -2.984 6.891 -9.586 1 98.75 8 TYR B N 1
ATOM 679 C CA . TYR B 1 8 ? -2.148 5.707 -9.766 1 98.75 8 TYR B CA 1
ATOM 680 C C . TYR B 1 8 ? -1.34 5.801 -11.055 1 98.75 8 TYR B C 1
ATOM 682 O O . TYR B 1 8 ? -1.888 6.094 -12.117 1 98.75 8 TYR B O 1
ATOM 690 N N . ASN B 1 9 ? -0.041 5.719 -10.914 1 98.75 9 ASN B N 1
ATOM 691 C CA . ASN B 1 9 ? 0.913 5.641 -12.016 1 98.75 9 ASN B CA 1
ATOM 692 C C . ASN B 1 9 ? 1.842 4.438 -11.867 1 98.75 9 ASN B C 1
ATOM 694 O O . ASN B 1 9 ? 2.883 4.527 -11.219 1 98.75 9 ASN B O 1
ATOM 698 N N . PRO B 1 10 ? 1.598 3.34 -12.562 1 97.44 10 PRO B N 1
ATOM 699 C CA . PRO B 1 10 ? 2.314 2.084 -12.328 1 97.44 10 PRO B CA 1
ATOM 700 C C . PRO B 1 10 ? 3.643 2.016 -13.078 1 97.44 10 PRO B C 1
ATOM 702 O O . PRO B 1 10 ? 4.32 0.985 -13.047 1 97.44 10 PRO B O 1
ATOM 705 N N . SER B 1 11 ? 4.035 3.09 -13.742 1 98.19 11 SER B N 1
ATOM 706 C CA . SER B 1 11 ? 5.199 2.992 -14.617 1 98.19 11 SER B CA 1
ATOM 707 C C . SER B 1 11 ? 6.477 2.785 -13.812 1 98.19 11 SER B C 1
ATOM 709 O O . SER B 1 11 ? 6.613 3.314 -12.703 1 98.19 11 SER B O 1
ATOM 711 N N . THR B 1 12 ? 7.418 2.113 -14.477 1 98.56 12 THR B N 1
ATOM 712 C CA . THR B 1 12 ? 8.727 1.901 -13.867 1 98.56 12 THR B CA 1
ATOM 713 C C . THR B 1 12 ? 9.477 3.223 -13.727 1 98.56 12 THR B C 1
ATOM 715 O O . THR B 1 12 ? 10.227 3.416 -12.766 1 98.56 12 THR B O 1
ATOM 718 N N . GLU B 1 13 ? 9.258 4.066 -14.641 1 98.56 13 GLU B N 1
ATOM 719 C CA . GLU B 1 13 ? 9.906 5.371 -14.602 1 98.56 13 GLU B CA 1
ATOM 720 C C . GLU B 1 13 ? 9.477 6.164 -13.367 1 98.56 13 GLU B C 1
ATOM 722 O O . GLU B 1 13 ? 10.305 6.809 -12.719 1 98.56 13 GLU B O 1
ATOM 727 N N . TYR B 1 14 ? 8.234 6.133 -13.109 1 98.81 14 TYR B N 1
ATOM 728 C CA . TYR B 1 14 ? 7.73 6.852 -11.945 1 98.81 14 TYR B CA 1
ATOM 729 C C . TYR B 1 14 ? 8.273 6.246 -10.656 1 98.81 14 TYR B C 1
ATOM 731 O O . TYR B 1 14 ? 8.648 6.973 -9.734 1 98.81 14 TYR B O 1
ATOM 739 N N . ALA B 1 15 ? 8.305 4.957 -10.602 1 98.75 15 ALA B N 1
ATOM 740 C CA . ALA B 1 15 ? 8.891 4.293 -9.445 1 98.75 15 ALA B CA 1
ATOM 741 C C . ALA B 1 15 ? 10.344 4.715 -9.25 1 98.75 15 ALA B C 1
ATOM 743 O O . ALA B 1 15 ? 10.766 5.008 -8.125 1 98.75 15 ALA B O 1
ATOM 744 N N . ASP B 1 16 ? 11.047 4.742 -10.266 1 98.62 16 ASP B N 1
ATOM 745 C CA . ASP B 1 16 ? 12.453 5.137 -10.211 1 98.62 16 ASP B CA 1
ATOM 746 C C . ASP B 1 16 ? 12.602 6.566 -9.703 1 98.62 16 ASP B C 1
ATOM 748 O O . ASP B 1 16 ? 13.508 6.855 -8.914 1 98.62 16 ASP B O 1
ATOM 752 N N . LYS B 1 17 ? 11.766 7.406 -10.156 1 98.62 17 LYS B N 1
ATOM 753 C CA . LYS B 1 17 ? 11.797 8.797 -9.711 1 98.62 17 LYS B CA 1
ATOM 754 C C . LYS B 1 17 ? 11.547 8.891 -8.211 1 98.62 17 LYS B C 1
ATOM 756 O O . LYS B 1 17 ? 12.234 9.641 -7.504 1 98.62 17 LYS B O 1
ATOM 761 N N . LEU B 1 18 ? 10.555 8.211 -7.715 1 98.69 18 LEU B N 1
ATOM 762 C CA . LEU B 1 18 ? 10.242 8.227 -6.289 1 98.69 18 LEU B CA 1
ATOM 763 C C . LEU B 1 18 ? 11.414 7.699 -5.473 1 98.69 18 LEU B C 1
ATOM 765 O O . LEU B 1 18 ? 11.82 8.312 -4.484 1 98.69 18 LEU B O 1
ATOM 769 N N . ILE B 1 19 ? 11.953 6.59 -5.934 1 98.62 19 ILE B N 1
ATOM 770 C CA . ILE B 1 19 ? 13.047 5.941 -5.219 1 98.62 19 ILE B CA 1
ATOM 771 C C . ILE B 1 19 ? 14.273 6.852 -5.207 1 98.62 19 ILE B C 1
ATOM 773 O O . ILE B 1 19 ? 14.938 7 -4.18 1 98.62 19 ILE B O 1
ATOM 777 N N . SER B 1 20 ? 14.539 7.426 -6.289 1 98.31 20 SER B N 1
ATOM 778 C CA . SER B 1 20 ? 15.664 8.352 -6.395 1 98.31 20 SER B CA 1
ATOM 779 C C . SER B 1 20 ? 15.477 9.547 -5.461 1 98.31 20 SER B C 1
ATOM 781 O O . SER B 1 20 ? 16.438 9.992 -4.816 1 98.31 20 SER B O 1
ATOM 783 N N . ARG B 1 21 ? 14.273 10.062 -5.395 1 98 21 ARG B N 1
ATOM 784 C CA . ARG B 1 21 ? 13.984 11.227 -4.559 1 98 21 ARG B CA 1
ATOM 785 C C . ARG B 1 21 ? 14.141 10.883 -3.078 1 98 21 ARG B C 1
ATOM 787 O O . ARG B 1 21 ? 14.555 11.727 -2.283 1 98 21 ARG B O 1
ATOM 794 N N . ILE B 1 22 ? 13.781 9.727 -2.699 1 98.38 22 ILE B N 1
ATOM 795 C CA . ILE B 1 22 ? 13.93 9.289 -1.317 1 98.38 22 ILE B CA 1
ATOM 796 C C . ILE B 1 22 ? 15.406 9.305 -0.929 1 98.38 22 ILE B C 1
ATOM 798 O O . ILE B 1 22 ? 15.758 9.672 0.195 1 98.38 22 ILE B O 1
ATOM 802 N N . GLY B 1 23 ? 16.25 8.812 -1.899 1 97.56 23 GLY B N 1
ATOM 803 C CA . GLY B 1 23 ? 17.672 8.961 -1.725 1 97.56 23 GLY B CA 1
ATOM 804 C C . GLY B 1 23 ? 18.266 7.953 -0.755 1 97.56 23 GLY B C 1
ATOM 805 O O . GLY B 1 23 ? 19.359 8.164 -0.226 1 97.56 23 GLY B O 1
ATOM 806 N N . GLN B 1 24 ? 17.625 6.938 -0.36 1 98.06 24 GLN B N 1
ATOM 807 C CA . GLN B 1 24 ? 18.094 5.816 0.443 1 98.06 24 GLN B CA 1
ATOM 808 C C . GLN B 1 24 ? 18.297 4.57 -0.414 1 98.06 24 GLN B C 1
ATOM 810 O O . GLN B 1 24 ? 17.906 4.551 -1.585 1 98.06 24 GLN B O 1
ATOM 815 N N . THR B 1 25 ? 18.859 3.561 0.14 1 98.06 25 THR B N 1
ATOM 816 C CA . THR B 1 25 ? 19.094 2.324 -0.598 1 98.06 25 THR B CA 1
ATOM 817 C C . THR B 1 25 ? 17.781 1.572 -0.818 1 98.06 25 THR B C 1
ATOM 819 O O . THR B 1 25 ? 16.859 1.673 -0.008 1 98.06 25 THR B O 1
ATOM 822 N N . PRO B 1 26 ? 17.656 0.812 -1.888 1 97.62 26 PRO B N 1
ATOM 823 C CA . PRO B 1 26 ? 16.453 -0.006 -2.096 1 97.62 26 PRO B CA 1
ATOM 824 C C . PRO B 1 26 ? 16.141 -0.899 -0.899 1 97.62 26 PRO B C 1
ATOM 826 O O . PRO B 1 26 ? 14.969 -1.084 -0.558 1 97.62 26 PRO B O 1
ATOM 829 N N . SER B 1 27 ? 17.172 -1.388 -0.266 1 98.25 27 SER B N 1
ATOM 830 C CA . SER B 1 27 ? 16.969 -2.23 0.907 1 98.25 27 SER B CA 1
ATOM 831 C C . SER B 1 27 ? 16.312 -1.45 2.041 1 98.25 27 SER B C 1
ATOM 833 O O . SER B 1 27 ? 15.406 -1.959 2.711 1 98.25 27 SER B O 1
ATOM 835 N N . TRP B 1 28 ? 16.797 -0.315 2.326 1 98.5 28 TRP B N 1
ATOM 836 C CA . TRP B 1 28 ? 16.203 0.54 3.352 1 98.5 28 TRP B CA 1
ATOM 837 C C . TRP B 1 28 ? 14.75 0.854 3.033 1 98.5 28 TRP B C 1
ATOM 839 O O . TRP B 1 28 ? 13.891 0.778 3.91 1 98.5 28 TRP B O 1
ATOM 849 N N . ILE B 1 29 ? 14.484 1.188 1.807 1 98.75 29 ILE B N 1
ATOM 850 C CA . ILE B 1 29 ? 13.148 1.548 1.357 1 98.75 29 ILE B CA 1
ATOM 851 C C . ILE B 1 29 ? 12.211 0.347 1.503 1 98.75 29 ILE B C 1
ATOM 853 O O . ILE B 1 29 ? 11.094 0.48 2.002 1 98.75 29 ILE B O 1
ATOM 857 N N . ALA B 1 30 ? 12.719 -0.845 1.04 1 98.81 30 ALA B N 1
ATOM 858 C CA . ALA B 1 30 ? 11.945 -2.08 1.146 1 98.81 30 ALA B CA 1
ATOM 859 C C . ALA B 1 30 ? 11.523 -2.342 2.59 1 98.81 30 ALA B C 1
ATOM 861 O O . ALA B 1 30 ? 10.367 -2.664 2.855 1 98.81 30 ALA B O 1
ATOM 862 N N . LYS B 1 31 ? 12.383 -2.145 3.48 1 98.62 31 LYS B N 1
ATOM 863 C CA . LYS B 1 31 ? 12.109 -2.352 4.898 1 98.62 31 LYS B CA 1
ATOM 864 C C . LYS B 1 31 ? 11.078 -1.35 5.414 1 98.62 31 LYS B C 1
ATOM 866 O O . LYS B 1 31 ? 10.203 -1.704 6.199 1 98.62 31 LYS B O 1
ATOM 871 N N . ARG B 1 32 ? 11.148 -0.081 4.949 1 98.69 32 ARG B N 1
ATOM 872 C CA . ARG B 1 32 ? 10.266 0.979 5.414 1 98.69 32 ARG B CA 1
ATOM 873 C C . ARG B 1 32 ? 8.828 0.73 4.965 1 98.69 32 ARG B C 1
ATOM 875 O O . ARG B 1 32 ? 7.883 0.975 5.715 1 98.69 32 ARG B O 1
ATOM 882 N N . ILE B 1 33 ? 8.711 0.134 3.756 1 98.81 33 ILE B N 1
ATOM 883 C CA . ILE B 1 33 ? 7.348 0.024 3.254 1 98.81 33 ILE B CA 1
ATOM 884 C C . ILE B 1 33 ? 6.883 -1.428 3.338 1 98.81 33 ILE B C 1
ATOM 886 O O . ILE B 1 33 ? 5.797 -1.766 2.865 1 98.81 33 ILE B O 1
ATOM 890 N N . GLY B 1 34 ? 7.766 -2.295 3.883 1 98.69 34 GLY B N 1
ATOM 891 C CA . GLY B 1 34 ? 7.324 -3.633 4.246 1 98.69 34 GLY B CA 1
ATOM 892 C C . GLY B 1 34 ? 7.266 -4.586 3.068 1 98.69 34 GLY B C 1
ATOM 893 O O . GLY B 1 34 ? 6.352 -5.402 2.967 1 98.69 34 GLY B O 1
ATOM 894 N N . VAL B 1 35 ? 8.164 -4.438 2.125 1 98.75 35 VAL B N 1
ATOM 895 C CA . VAL B 1 35 ? 8.289 -5.391 1.028 1 98.75 35 VAL B CA 1
ATOM 896 C C . VAL B 1 35 ? 9.695 -5.973 1.008 1 98.75 35 VAL B C 1
ATOM 898 O O . VAL B 1 35 ? 10.539 -5.617 1.839 1 98.75 35 VAL B O 1
ATOM 901 N N . THR B 1 36 ? 9.883 -6.961 0.123 1 98.56 36 THR B N 1
ATOM 902 C CA . THR B 1 36 ? 11.219 -7.531 0.012 1 98.56 36 THR B CA 1
ATOM 903 C C . THR B 1 36 ? 12.094 -6.688 -0.912 1 98.56 36 THR B C 1
ATOM 905 O O . THR B 1 36 ? 11.578 -5.938 -1.744 1 98.56 36 THR B O 1
ATOM 908 N N . ASP B 1 37 ? 13.375 -6.859 -0.767 1 98.12 37 ASP B N 1
ATOM 909 C CA . ASP B 1 37 ? 14.312 -6.25 -1.706 1 98.12 37 ASP B CA 1
ATOM 910 C C . ASP B 1 37 ? 14.023 -6.691 -3.139 1 98.12 37 ASP B C 1
ATOM 912 O O . ASP B 1 37 ? 14.109 -5.887 -4.07 1 98.12 37 ASP B O 1
ATOM 916 N N . LYS B 1 38 ? 13.711 -7.922 -3.305 1 97.62 38 LYS B N 1
ATOM 917 C CA . LYS B 1 38 ? 13.414 -8.453 -4.629 1 97.62 38 LYS B CA 1
ATOM 918 C C . LYS B 1 38 ? 12.219 -7.742 -5.254 1 97.62 38 LYS B C 1
ATOM 920 O O . LYS B 1 38 ? 12.211 -7.469 -6.453 1 97.62 38 LYS B O 1
ATOM 925 N N . ARG B 1 39 ? 11.242 -7.473 -4.398 1 98.25 39 ARG B N 1
ATOM 926 C CA . ARG B 1 39 ? 10.062 -6.789 -4.914 1 98.25 39 ARG B CA 1
ATOM 927 C C . ARG B 1 39 ? 10.422 -5.406 -5.445 1 98.25 39 ARG B C 1
ATOM 929 O O . ARG B 1 39 ? 9.945 -5 -6.512 1 98.25 39 ARG B O 1
ATOM 936 N N . ILE B 1 40 ? 11.266 -4.656 -4.77 1 98.62 40 ILE B N 1
ATOM 937 C CA . ILE B 1 40 ? 11.688 -3.34 -5.234 1 98.62 40 ILE B CA 1
ATOM 938 C C . ILE B 1 40 ? 12.391 -3.473 -6.582 1 98.62 40 ILE B C 1
ATOM 940 O O . ILE B 1 40 ? 12.148 -2.686 -7.5 1 98.62 40 ILE B O 1
ATOM 944 N N . ARG B 1 41 ? 13.234 -4.469 -6.711 1 97.69 41 ARG B N 1
ATOM 945 C CA . ARG B 1 41 ? 13.938 -4.691 -7.969 1 97.69 41 ARG B CA 1
ATOM 946 C C . ARG B 1 41 ? 12.969 -4.98 -9.102 1 97.69 41 ARG B C 1
ATOM 948 O O . ARG B 1 41 ? 13.094 -4.418 -10.195 1 97.69 41 ARG B O 1
ATOM 955 N N . TYR B 1 42 ? 11.969 -5.852 -8.859 1 98.44 42 TYR B N 1
ATOM 956 C CA . TYR B 1 42 ? 11.008 -6.223 -9.883 1 98.44 42 TYR B CA 1
ATOM 957 C C . TYR B 1 42 ? 10.172 -5.02 -10.312 1 98.44 42 TYR B C 1
ATOM 959 O O . TYR B 1 42 ? 9.82 -4.883 -11.484 1 98.44 42 TYR B O 1
ATOM 967 N N . ILE B 1 43 ? 9.82 -4.188 -9.344 1 98.5 43 ILE B N 1
ATOM 9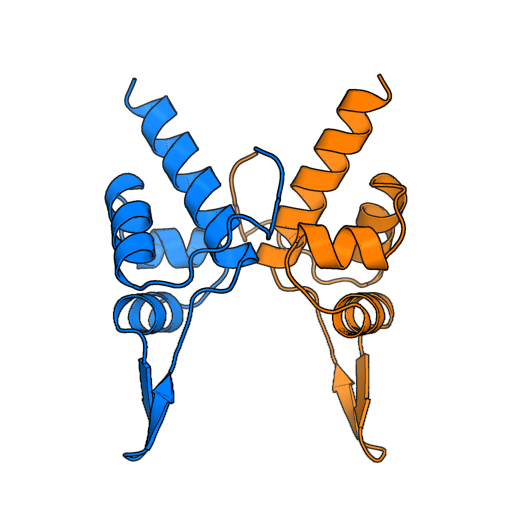68 C CA . ILE B 1 43 ? 9.062 -2.977 -9.648 1 98.5 43 ILE B CA 1
ATOM 969 C C . ILE B 1 43 ? 9.883 -2.08 -10.578 1 98.5 43 ILE B C 1
ATOM 971 O O . ILE B 1 43 ? 9.359 -1.55 -11.562 1 98.5 43 ILE B O 1
ATOM 975 N N . LEU B 1 44 ? 11.172 -1.946 -10.328 1 98.31 44 LEU B N 1
ATOM 976 C CA . LEU B 1 44 ? 12.047 -1.096 -11.133 1 98.31 44 LEU B CA 1
ATOM 977 C C . LEU B 1 44 ? 12.273 -1.704 -12.508 1 98.31 44 LEU B C 1
ATOM 979 O O . LEU B 1 44 ? 12.383 -0.981 -13.5 1 98.31 44 LEU B O 1
ATOM 983 N N . GLU B 1 45 ? 12.336 -3 -12.508 1 97.75 45 GLU B N 1
ATOM 984 C CA . GLU B 1 45 ? 12.539 -3.701 -13.766 1 97.75 45 GLU B CA 1
ATOM 985 C C . GLU B 1 45 ? 11.242 -3.785 -14.562 1 97.75 45 GLU B C 1
ATOM 987 O O . GLU B 1 45 ? 11.266 -3.852 -15.797 1 97.75 45 GLU B O 1
ATOM 992 N N . GLY B 1 46 ? 10.117 -3.848 -13.875 1 98.31 46 GLY B N 1
ATOM 993 C CA . GLY B 1 46 ? 8.812 -3.955 -14.508 1 98.31 46 GLY B CA 1
ATOM 994 C C . GLY B 1 46 ? 8.398 -5.387 -14.789 1 98.31 46 GLY B C 1
ATOM 995 O O . GLY B 1 46 ? 7.348 -5.633 -15.383 1 98.31 46 GLY B O 1
ATOM 996 N N . GLU B 1 47 ? 9.336 -6.328 -14.445 1 98.19 47 GLU B N 1
ATOM 997 C CA . GLU B 1 47 ? 9.031 -7.734 -14.703 1 98.19 47 GLU B CA 1
ATOM 998 C C . GLU B 1 47 ? 9.867 -8.648 -13.812 1 98.19 47 GLU B C 1
ATOM 1000 O O . GLU B 1 47 ? 10.828 -8.211 -13.188 1 98.19 47 GLU B O 1
ATOM 1005 N N . ARG B 1 48 ? 9.32 -9.766 -13.656 1 97.56 48 ARG B N 1
ATOM 1006 C CA . ARG B 1 48 ? 10.07 -10.852 -13.031 1 97.56 48 ARG B CA 1
ATOM 1007 C C . ARG B 1 48 ? 10.125 -12.07 -13.945 1 97.56 48 ARG B C 1
ATOM 1009 O O . ARG B 1 48 ? 9.172 -12.344 -14.688 1 97.56 48 ARG B O 1
ATOM 1016 N N . THR B 1 49 ? 11.203 -12.773 -14.062 1 96.88 49 THR B N 1
ATOM 1017 C CA . THR B 1 49 ? 11.336 -13.984 -14.852 1 96.88 49 THR B CA 1
ATOM 1018 C C . THR B 1 49 ? 11.633 -15.188 -13.953 1 96.88 49 THR B C 1
ATOM 1020 O O . THR B 1 49 ? 12.602 -15.18 -13.195 1 96.88 49 THR B O 1
ATOM 1023 N N . VAL B 1 50 ? 10.664 -16.109 -13.984 1 96 50 VAL B N 1
ATOM 1024 C CA . VAL B 1 50 ? 10.836 -17.359 -13.258 1 96 50 VAL B CA 1
ATOM 1025 C C . VAL B 1 50 ? 10.812 -18.547 -14.234 1 96 50 VAL B C 1
ATOM 1027 O O . VAL B 1 50 ? 9.844 -18.719 -14.977 1 96 50 VAL B O 1
ATOM 1030 N N . LYS B 1 51 ? 11.82 -19.328 -14.305 1 96.5 51 LYS B N 1
ATOM 1031 C CA . LYS B 1 51 ? 11.938 -20.5 -15.164 1 96.5 51 LYS B CA 1
ATOM 1032 C C . LYS B 1 51 ? 11.648 -20.141 -16.625 1 96.5 51 LYS B C 1
ATOM 1034 O O . LYS B 1 51 ? 10.898 -20.844 -17.297 1 96.5 51 LYS B O 1
ATOM 1039 N N . GLY B 1 52 ? 12.039 -19 -17.109 1 95.5 52 GLY B N 1
ATOM 1040 C CA . GLY B 1 52 ? 11.938 -18.578 -18.5 1 95.5 52 GLY B CA 1
ATOM 1041 C C . GLY B 1 52 ? 10.641 -17.844 -18.797 1 95.5 52 GLY B C 1
ATOM 1042 O O . GLY B 1 52 ? 10.445 -17.375 -19.922 1 95.5 52 GLY B O 1
ATOM 1043 N N . GLU B 1 53 ? 9.75 -17.812 -17.891 1 97.38 53 GLU B N 1
ATOM 1044 C CA . GLU B 1 53 ? 8.484 -17.109 -18.094 1 97.38 53 GLU B CA 1
ATOM 1045 C C . GLU B 1 53 ? 8.508 -15.719 -17.484 1 97.38 53 GLU B C 1
ATOM 1047 O O . GLU B 1 53 ? 8.805 -15.562 -16.297 1 97.38 53 GLU B O 1
ATOM 1052 N N . SER B 1 54 ? 8.266 -14.695 -18.312 1 96.81 54 SER B N 1
ATOM 1053 C CA . SER B 1 54 ? 8.266 -13.312 -17.859 1 96.81 54 SER B CA 1
ATOM 1054 C C . SER B 1 54 ? 6.859 -12.859 -17.469 1 96.81 54 SER B C 1
ATOM 1056 O O . SER B 1 54 ? 5.902 -13.078 -18.219 1 96.81 54 SER B O 1
ATOM 1058 N N . THR B 1 55 ? 6.789 -12.367 -16.266 1 98 55 THR B N 1
ATOM 1059 C CA . THR B 1 55 ? 5.539 -11.812 -15.766 1 98 55 THR B CA 1
ATOM 1060 C C . THR B 1 55 ? 5.699 -10.328 -15.438 1 98 55 THR B C 1
ATOM 1062 O O . THR B 1 55 ? 6.641 -9.938 -14.742 1 98 55 THR B O 1
ATOM 1065 N N . PRO B 1 56 ? 4.828 -9.508 -16.031 1 97.94 56 PRO B N 1
ATOM 1066 C CA . PRO B 1 56 ? 4.914 -8.086 -15.695 1 97.94 56 PRO B CA 1
ATOM 1067 C C . PRO B 1 56 ? 4.695 -7.82 -14.203 1 97.94 56 PRO B C 1
ATOM 1069 O O . PRO B 1 56 ? 3.85 -8.461 -13.578 1 97.94 56 PRO B O 1
ATOM 1072 N N . ILE B 1 57 ? 5.516 -7 -13.602 1 98.31 57 ILE B N 1
ATOM 1073 C CA . ILE B 1 57 ? 5.375 -6.531 -12.227 1 98.31 57 ILE B CA 1
ATOM 1074 C C . ILE B 1 57 ? 5.168 -5.016 -12.219 1 98.31 57 ILE B C 1
ATOM 1076 O O . ILE B 1 57 ? 5.965 -4.273 -12.797 1 98.31 57 ILE B O 1
ATOM 1080 N N . GLN B 1 58 ? 4.059 -4.645 -11.672 1 97.88 58 GLN B N 1
ATOM 1081 C CA . GLN B 1 58 ? 3.766 -3.223 -11.508 1 97.88 58 GLN B CA 1
ATOM 1082 C C . GLN B 1 58 ? 3.588 -2.869 -10.031 1 97.88 58 GLN B C 1
ATOM 1084 O O . GLN B 1 58 ? 3.062 -3.67 -9.258 1 97.88 58 GLN B O 1
ATOM 1089 N N . MET B 1 59 ? 4.109 -1.662 -9.672 1 98.31 59 MET B N 1
ATOM 1090 C CA . MET B 1 59 ? 3.832 -1.151 -8.328 1 98.31 59 MET B CA 1
ATOM 1091 C C . MET B 1 59 ? 2.332 -1.021 -8.094 1 98.31 59 MET B C 1
ATOM 1093 O O . MET B 1 59 ? 1.594 -0.598 -8.984 1 98.31 59 MET B O 1
ATOM 1097 N N . THR B 1 60 ? 1.825 -1.474 -6.961 1 98.62 60 THR B N 1
ATOM 1098 C CA . THR B 1 60 ? 0.427 -1.238 -6.617 1 98.62 60 THR B CA 1
ATOM 1099 C C . THR B 1 60 ? 0.209 0.214 -6.203 1 98.62 60 THR B C 1
ATOM 1101 O O . THR B 1 60 ? 1.169 0.935 -5.922 1 98.62 60 THR B O 1
ATOM 1104 N N . TYR B 1 61 ? -0.962 0.58 -6.141 1 98.88 61 TYR B N 1
ATOM 1105 C CA . TYR B 1 61 ? -1.204 1.962 -5.742 1 98.88 61 TYR B CA 1
ATOM 1106 C C . TYR B 1 61 ? -0.753 2.203 -4.305 1 98.88 61 TYR B C 1
ATOM 1108 O O . TYR B 1 61 ? -0.193 3.254 -3.992 1 98.88 61 TYR B O 1
ATOM 1116 N N . THR B 1 62 ? -1.018 1.26 -3.436 1 98.88 62 THR B N 1
ATOM 1117 C CA . THR B 1 62 ? -0.659 1.477 -2.037 1 98.88 62 THR B CA 1
ATOM 1118 C C . THR B 1 62 ? 0.857 1.529 -1.871 1 98.88 62 THR B C 1
ATOM 1120 O O . THR B 1 62 ? 1.368 2.266 -1.024 1 98.88 62 THR B O 1
ATOM 1123 N N . GLU B 1 63 ? 1.574 0.75 -2.666 1 98.88 63 GLU B N 1
ATOM 1124 C CA . GLU B 1 63 ? 3.027 0.892 -2.688 1 98.88 63 GLU B CA 1
ATOM 1125 C C . GLU B 1 63 ? 3.439 2.279 -3.174 1 98.88 63 GLU B C 1
ATOM 1127 O O . GLU B 1 63 ? 4.312 2.914 -2.582 1 98.88 63 GLU B O 1
ATOM 1132 N N . GLN B 1 64 ? 2.814 2.689 -4.258 1 98.94 64 GLN B N 1
ATOM 1133 C CA . GLN B 1 64 ? 3.051 4.031 -4.773 1 98.94 64 GLN B CA 1
ATOM 1134 C C . GLN B 1 64 ? 2.83 5.086 -3.693 1 98.94 64 GLN B C 1
ATOM 1136 O O . GLN B 1 64 ? 3.662 5.977 -3.506 1 98.94 64 GLN B O 1
ATOM 1141 N N . PHE B 1 65 ? 1.767 5.008 -3.016 1 98.94 65 PHE B N 1
ATOM 1142 C CA . PHE B 1 65 ? 1.396 5.992 -2.004 1 98.94 65 PHE B CA 1
ATOM 1143 C C . PHE B 1 65 ? 2.43 6.031 -0.885 1 98.94 65 PHE B C 1
ATOM 1145 O O . PHE B 1 65 ? 2.816 7.113 -0.431 1 98.94 65 PHE B O 1
ATOM 1152 N N . ALA B 1 66 ? 2.84 4.875 -0.458 1 98.88 66 ALA B N 1
ATOM 1153 C CA . ALA B 1 66 ? 3.863 4.805 0.582 1 98.88 66 ALA B CA 1
ATOM 1154 C C . ALA B 1 66 ? 5.168 5.438 0.11 1 98.88 66 ALA B C 1
ATOM 1156 O O . ALA B 1 66 ? 5.805 6.191 0.85 1 98.88 66 ALA B O 1
ATOM 1157 N N . LEU B 1 67 ? 5.547 5.129 -1.113 1 98.81 67 LEU B N 1
ATOM 1158 C CA . LEU B 1 67 ? 6.766 5.695 -1.673 1 98.81 67 LEU B CA 1
ATOM 1159 C C . LEU B 1 67 ? 6.652 7.211 -1.802 1 98.81 67 LEU B C 1
ATOM 1161 O O . LEU B 1 67 ? 7.613 7.938 -1.54 1 98.81 67 LEU B O 1
ATOM 1165 N N . GLU B 1 68 ? 5.504 7.719 -2.172 1 98.81 68 GLU B N 1
ATOM 1166 C CA . GLU B 1 68 ? 5.277 9.156 -2.283 1 98.81 68 GLU B CA 1
ATOM 1167 C C . GLU B 1 68 ? 5.406 9.844 -0.926 1 98.81 68 GLU B C 1
ATOM 1169 O O . GLU B 1 68 ? 5.973 10.93 -0.826 1 98.81 68 GLU B O 1
ATOM 1174 N N . CYS B 1 69 ? 4.863 9.25 0.099 1 98.56 69 CYS B N 1
ATOM 1175 C CA . CYS B 1 69 ? 4.969 9.805 1.443 1 98.56 69 CYS B CA 1
ATOM 1176 C C . CYS B 1 69 ? 6.422 9.828 1.911 1 98.56 69 CYS B C 1
ATOM 1178 O O . CYS B 1 69 ? 6.863 10.805 2.523 1 98.56 69 CYS B O 1
ATOM 1180 N N . LEU B 1 70 ? 7.176 8.75 1.629 1 98.31 70 LEU B N 1
ATOM 1181 C CA . LEU B 1 70 ? 8.586 8.695 1.994 1 98.31 70 LEU B CA 1
ATOM 1182 C C . LEU B 1 70 ? 9.383 9.758 1.243 1 98.31 70 LEU B C 1
ATOM 1184 O O . LEU B 1 70 ? 10.273 10.391 1.813 1 98.31 70 LEU B O 1
ATOM 1188 N N . ALA B 1 71 ? 9.094 9.938 -0.027 1 98.19 71 ALA B N 1
ATOM 1189 C CA . ALA B 1 71 ? 9.773 10.945 -0.837 1 98.19 71 ALA B CA 1
ATOM 1190 C C . ALA B 1 71 ? 9.492 12.352 -0.317 1 98.19 71 ALA B C 1
ATOM 1192 O O . ALA B 1 71 ? 10.383 13.195 -0.281 1 98.19 71 ALA B O 1
ATOM 1193 N N . ALA B 1 72 ? 8.258 12.547 0.021 1 97.5 72 ALA B N 1
ATOM 1194 C CA . ALA B 1 72 ? 7.891 13.844 0.587 1 97.5 72 ALA B CA 1
ATOM 1195 C C . ALA B 1 72 ? 8.641 14.109 1.888 1 97.5 72 ALA B C 1
ATOM 1197 O O . ALA B 1 72 ? 9.109 15.227 2.129 1 97.5 72 ALA B O 1
ATOM 1198 N N . GLU B 1 73 ? 8.719 13.086 2.732 1 96.62 73 GLU B N 1
ATOM 1199 C CA . GLU B 1 73 ? 9.461 13.211 3.984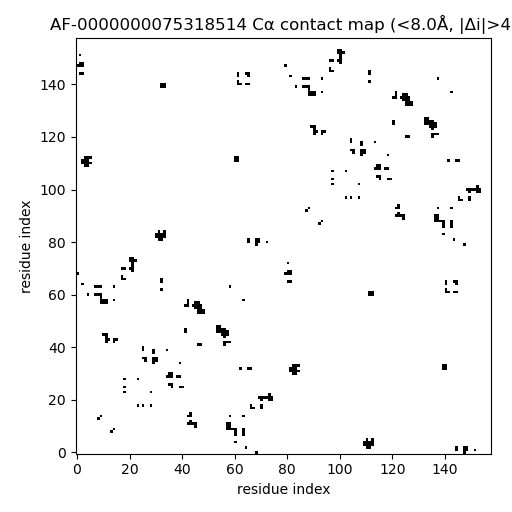 1 96.62 73 GLU B CA 1
ATOM 1200 C C . GLU B 1 73 ? 10.93 13.539 3.73 1 96.62 73 GLU B C 1
ATOM 1202 O O . GLU B 1 73 ? 11.516 14.367 4.426 1 96.62 73 GLU B O 1
ATOM 1207 N N . ALA B 1 74 ? 11.531 12.891 2.812 1 96.25 74 ALA B N 1
ATOM 1208 C CA . ALA B 1 74 ? 12.93 13.125 2.463 1 96.25 74 ALA B CA 1
ATOM 1209 C C . ALA B 1 74 ? 13.148 14.555 1.985 1 96.25 74 ALA B C 1
ATOM 1211 O O . ALA B 1 74 ? 14.141 15.195 2.346 1 96.25 74 ALA B O 1
ATOM 1212 N N . SER B 1 75 ? 12.188 15.016 1.171 1 94.25 75 SER B N 1
ATOM 1213 C CA . SER B 1 75 ? 12.273 16.375 0.655 1 94.25 75 SER B CA 1
ATOM 1214 C C . SER B 1 75 ? 12.148 17.406 1.777 1 94.25 75 SER B C 1
ATOM 1216 O O . SER B 1 75 ? 12.766 18.469 1.727 1 94.25 75 SER B O 1
ATOM 1218 N N . ALA B 1 76 ? 11.352 17.078 2.77 1 91.06 76 ALA B N 1
ATOM 1219 C CA . ALA B 1 76 ? 11.148 17.984 3.893 1 91.06 76 ALA B CA 1
ATOM 1220 C C . ALA B 1 76 ? 12.383 18.047 4.785 1 91.06 76 ALA B C 1
ATOM 1222 O O . ALA B 1 76 ? 12.648 19.078 5.414 1 91.06 76 ALA B O 1
ATOM 1223 N N . ARG B 1 77 ? 13.156 17 4.836 1 88.5 77 ARG B N 1
ATOM 1224 C CA . ARG B 1 77 ? 14.359 16.953 5.66 1 88.5 77 ARG B CA 1
ATOM 1225 C C . ARG B 1 77 ? 15.508 17.703 5.004 1 88.5 77 ARG B C 1
ATOM 1227 O O . ARG B 1 77 ? 16.391 18.219 5.688 1 88.5 77 ARG B O 1
ATOM 1234 N N . ASN B 1 78 ? 15.453 17.688 3.672 1 81.75 78 ASN B N 1
ATOM 1235 C CA . ASN B 1 78 ? 16.547 18.359 2.955 1 81.75 78 ASN B CA 1
ATOM 1236 C C . ASN B 1 78 ? 16.297 19.859 2.846 1 81.75 78 ASN B C 1
ATOM 1238 O O . ASN B 1 78 ? 17.188 20.609 2.447 1 81.75 78 ASN B O 1
ATOM 1242 N N . LYS B 1 79 ? 15.203 20.344 3.221 1 74.12 79 LYS B N 1
ATOM 1243 C CA . LYS B 1 79 ? 14.969 21.797 3.238 1 74.12 79 LYS B CA 1
ATOM 1244 C C . LYS B 1 79 ? 15.445 22.406 4.547 1 74.12 79 LYS B C 1
ATOM 1246 O O . LYS B 1 79 ? 15.469 21.75 5.582 1 74.12 79 LYS B O 1
#

Radius of gyration: 16.19 Å; Cα contacts (8 Å, |Δi|>4): 230; chains: 2; bounding box: 38×47×33 Å